Protein AF-A0AA38HG82-F1 (afdb_monomer)

Nearest PDB structures (foldseek):
  7et1-assembly1_A  TM=9.821E-01  e=5.065E-09  Sus scrofa
  7efl-assembly1_A  TM=9.811E-01  e=3.783E-09  Sus scrofa
  7efn-assembly1_A  TM=9.870E-01  e=7.189E-09  Sus scrofa
  6jxh-assembly1_A  TM=9.899E-01  e=9.626E-09  Sus scrofa
  6jxj-assembly1_A  TM=9.880E-01  e=1.830E-08  Sus scrofa

Mean predicted aligned error: 6.57 Å

Secondary structure (DSSP, 8-state):
-HHHIIIIITHHHHHHHTTPPPSS-GGGSPPPPTTTS-SS-HHHHIIIIIIIHHHHHHHHHHHHHHHHHHTT--TTTSTTTHHHHH-TT---EE-TTS-EE-HHHHHHHHHHHHHHHHHHHHHHH-

pLDDT: mean 87.74, std 4.37, range [64.88, 94.25]

Organism: NCBI:txid2755281

Foldseek 3Di:
DVCCVVVPLPVVVVVVVVVDDDPDPPVPDDDDDPVPDDPDDPVNVCCVCPPLVVVLQVQLVVQLQVLCVVVQAHPVNPVPCVVVLPDQVQQQDAGNVGGGHGNVNSVVSVVVSVVSSSVSNSVSVD

Solvent-accessible surface area (backbone atoms only — not comparable to full-atom values): 7381 Å² total; per-residue (Å²): 111,72,64,53,42,66,70,50,67,51,43,58,60,56,57,54,61,72,71,60,76,79,93,59,74,64,88,79,51,80,83,81,48,81,88,78,61,50,93,80,41,73,70,54,52,47,46,49,56,63,50,53,43,45,52,38,50,51,50,16,53,50,43,29,46,48,52,35,37,79,71,32,41,38,76,79,65,55,66,81,37,60,71,66,66,70,34,75,88,45,53,66,48,67,44,77,80,68,50,67,37,36,46,66,62,49,51,51,50,51,52,49,28,54,50,44,24,50,52,37,41,56,63,66,73,108

InterPro domains:
  IPR006068 Cation-transporting P-type ATPase, C-terminal [PF00689] (2-122)
  IPR023298 P-type ATPase, transmembrane domain superfamily [SSF81665] (1-122)
  IPR050510 Cation transport ATPase (P-type) [PTHR43294] (1-123)

Structure (mmCIF, N/CA/C/O backbone):
data_AF-A0AA38HG82-F1
#
_entry.id   AF-A0AA38HG82-F1
#
loop_
_atom_site.group_PDB
_atom_site.id
_atom_site.type_symbol
_atom_site.label_atom_id
_atom_site.label_alt_id
_atom_site.label_comp_id
_atom_site.label_asym_id
_atom_site.label_entity_id
_atom_site.label_seq_id
_atom_site.pdbx_PDB_ins_code
_atom_site.Cartn_x
_atom_site.Cartn_y
_atom_site.Cartn_z
_atom_site.occupancy
_atom_site.B_iso_or_equiv
_atom_site.auth_seq_id
_atom_site.auth_comp_id
_atom_site.auth_asym_id
_atom_site.auth_atom_id
_atom_site.pdbx_PDB_model_num
ATOM 1 N N . MET A 1 1 ? 8.256 4.782 2.614 1.00 64.88 1 MET A N 1
ATOM 2 C CA . MET A 1 1 ? 6.889 5.202 2.242 1.00 64.88 1 MET A CA 1
ATOM 3 C C . MET A 1 1 ? 5.820 4.731 3.213 1.00 64.88 1 MET A C 1
ATOM 5 O O . MET A 1 1 ? 5.005 5.564 3.563 1.00 64.88 1 MET A O 1
ATOM 9 N N . ILE A 1 2 ? 5.843 3.485 3.707 1.00 79.94 2 ILE A N 1
ATOM 10 C CA . ILE A 1 2 ? 4.874 3.027 4.729 1.00 79.94 2 ILE A CA 1
ATOM 11 C C . ILE A 1 2 ? 4.813 3.950 5.958 1.00 79.94 2 ILE A C 1
ATOM 13 O O . ILE A 1 2 ? 3.743 4.340 6.394 1.00 79.94 2 ILE A O 1
ATOM 17 N N . LEU A 1 3 ? 5.971 4.446 6.398 1.00 83.06 3 LEU A N 1
ATOM 18 C CA . LEU A 1 3 ? 6.076 5.392 7.505 1.00 83.06 3 LEU A CA 1
ATOM 19 C C . LEU A 1 3 ? 5.285 6.699 7.286 1.00 83.06 3 LEU A C 1
ATOM 21 O O . LEU A 1 3 ? 4.761 7.261 8.237 1.00 83.06 3 LEU A O 1
ATOM 25 N N . CYS A 1 4 ? 5.181 7.190 6.046 1.00 82.12 4 CYS A N 1
ATOM 26 C CA . CYS A 1 4 ? 4.418 8.405 5.738 1.00 82.12 4 CYS A CA 1
ATOM 27 C C . CYS A 1 4 ? 2.906 8.189 5.874 1.00 82.12 4 CYS A C 1
ATOM 29 O O . CYS A 1 4 ? 2.180 9.151 6.108 1.00 82.12 4 CYS A O 1
ATOM 31 N N . ILE A 1 5 ? 2.454 6.942 5.723 1.00 84.12 5 ILE A N 1
ATOM 32 C CA . ILE A 1 5 ? 1.051 6.561 5.871 1.00 84.12 5 ILE A CA 1
ATOM 33 C C . ILE A 1 5 ? 0.713 6.546 7.364 1.00 84.12 5 ILE A C 1
ATOM 35 O O . ILE A 1 5 ? -0.104 7.344 7.818 1.00 84.12 5 ILE A O 1
ATOM 39 N N . ASP A 1 6 ? 1.458 5.750 8.136 1.00 83.69 6 ASP A N 1
ATOM 40 C CA . ASP A 1 6 ? 1.192 5.538 9.564 1.00 83.69 6 ASP A CA 1
ATOM 41 C C . ASP A 1 6 ? 1.343 6.822 10.401 1.00 83.69 6 ASP A C 1
ATOM 43 O O . ASP A 1 6 ? 0.531 7.102 11.280 1.00 83.69 6 ASP A O 1
ATOM 47 N N . LEU A 1 7 ? 2.396 7.612 10.151 1.00 80.38 7 LEU A N 1
ATOM 48 C CA . LEU A 1 7 ? 2.698 8.819 10.937 1.00 80.38 7 LEU A CA 1
ATOM 49 C C . LEU A 1 7 ? 2.096 10.096 10.347 1.00 80.38 7 LEU A C 1
ATOM 51 O O . LEU A 1 7 ? 1.960 11.090 11.058 1.00 80.38 7 LEU A O 1
ATOM 55 N N . GLY A 1 8 ? 1.796 10.101 9.050 1.00 82.06 8 GLY A N 1
ATOM 56 C CA . GLY A 1 8 ? 1.356 11.296 8.341 1.00 82.06 8 GLY A CA 1
ATOM 57 C C . GLY A 1 8 ? -0.142 11.290 8.098 1.00 82.06 8 GLY A C 1
ATOM 58 O O . GLY A 1 8 ? -0.889 12.019 8.750 1.00 82.06 8 GLY A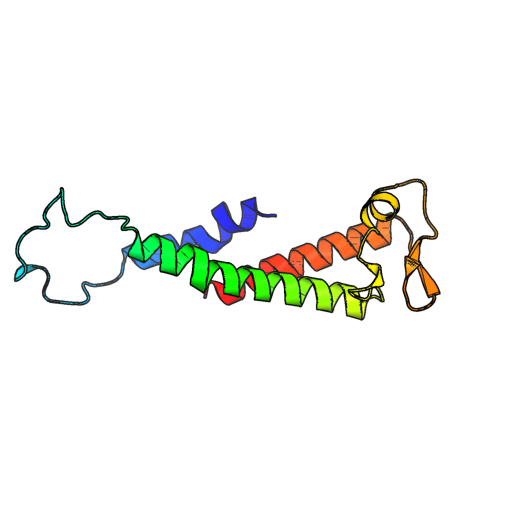 O 1
ATOM 59 N N . THR A 1 9 ? -0.569 10.497 7.119 1.00 84.50 9 THR A N 1
ATOM 60 C CA . THR A 1 9 ? -1.921 10.598 6.555 1.00 84.50 9 THR A CA 1
ATOM 61 C C . THR A 1 9 ? -2.993 10.032 7.470 1.00 84.50 9 THR A C 1
ATOM 63 O O . THR A 1 9 ? -4.075 10.608 7.528 1.00 84.50 9 THR A O 1
ATOM 66 N N . ASP A 1 10 ? -2.689 8.981 8.233 1.00 88.19 10 ASP A N 1
ATOM 67 C CA . ASP A 1 10 ? -3.693 8.297 9.058 1.00 88.19 10 ASP A CA 1
ATOM 68 C C . ASP A 1 10 ? -3.832 8.919 10.458 1.00 88.19 10 ASP A C 1
ATOM 70 O O . ASP A 1 10 ? -4.863 8.768 11.116 1.00 88.19 10 ASP A O 1
ATOM 74 N N . MET A 1 11 ? -2.835 9.689 10.911 1.00 88.50 11 MET A N 1
ATOM 75 C CA . MET A 1 11 ? -2.844 10.301 12.243 1.00 88.50 11 MET A CA 1
ATOM 76 C C . MET A 1 11 ? -3.922 11.387 12.379 1.00 88.50 11 MET A C 1
ATOM 78 O O . MET A 1 11 ? -4.619 11.448 13.392 1.00 88.50 11 MET A O 1
ATOM 82 N N . TYR A 1 12 ? -4.073 12.252 11.373 1.00 86.31 12 TYR A N 1
ATOM 83 C CA . TYR A 1 12 ? -5.004 13.382 11.448 1.00 86.31 12 TYR A CA 1
ATOM 84 C C . TYR A 1 12 ? -6.484 12.942 11.452 1.00 86.31 12 TYR A C 1
ATOM 86 O O . TYR A 1 12 ? -7.209 13.350 12.366 1.00 86.31 12 TYR A O 1
ATOM 94 N N . PRO A 1 13 ? -6.946 12.062 10.538 1.00 86.69 13 PRO A N 1
ATOM 95 C CA . PRO A 1 13 ? -8.307 11.526 10.584 1.00 86.69 13 PRO A CA 1
ATOM 96 C C . PRO A 1 13 ? -8.585 10.728 11.864 1.00 86.69 13 PRO A C 1
ATOM 98 O O . PRO A 1 13 ? -9.657 10.870 12.451 1.00 86.69 13 PRO A O 1
ATOM 101 N N . ALA A 1 14 ? -7.610 9.952 12.355 1.00 87.50 14 ALA A N 1
ATOM 102 C CA . ALA A 1 14 ? -7.768 9.192 13.595 1.00 87.50 14 ALA A CA 1
ATOM 103 C C . ALA A 1 14 ? -7.996 10.097 14.817 1.00 87.50 14 ALA A C 1
ATOM 105 O O . ALA A 1 14 ? -8.833 9.790 15.666 1.00 87.50 14 ALA A O 1
ATOM 106 N N . ILE A 1 15 ? -7.295 11.234 14.900 1.00 89.12 15 ILE A N 1
ATOM 107 C CA . ILE A 1 15 ? -7.528 12.232 15.954 1.00 89.12 15 ILE A CA 1
ATOM 108 C C . ILE A 1 15 ? -8.909 12.877 15.786 1.00 89.12 15 ILE A C 1
ATOM 110 O O . ILE A 1 15 ? -9.607 13.064 16.780 1.00 89.12 15 ILE A O 1
ATOM 114 N N . SER A 1 16 ? -9.328 13.182 14.553 1.00 90.81 16 SER A N 1
ATOM 115 C CA . SER A 1 16 ? -10.651 13.761 14.279 1.00 90.81 16 SER A CA 1
ATOM 116 C C . SER A 1 16 ? -11.794 12.856 14.746 1.00 90.81 16 SER A C 1
ATOM 118 O O . SER A 1 16 ? -12.783 13.360 15.273 1.00 90.81 16 SER A O 1
ATOM 120 N N . LEU A 1 17 ? -11.649 11.533 14.618 1.00 88.50 17 LEU A N 1
ATOM 121 C CA . LEU A 1 17 ? -12.650 10.563 15.074 1.00 88.50 17 LEU A CA 1
ATOM 122 C C . LEU A 1 17 ? -12.884 10.630 16.595 1.00 88.50 17 LEU A C 1
ATOM 124 O O . LEU A 1 17 ? -13.985 10.377 17.072 1.00 88.50 17 LEU A O 1
ATOM 128 N N . ALA A 1 18 ? -11.876 11.034 17.375 1.00 88.12 18 ALA A N 1
ATOM 129 C CA . ALA A 1 18 ? -12.027 11.204 18.820 1.00 88.12 18 ALA A CA 1
ATOM 130 C C . ALA A 1 18 ? -12.922 12.399 19.210 1.00 88.12 18 ALA A C 1
ATOM 132 O O . ALA A 1 18 ? -13.380 12.460 20.351 1.00 88.12 18 ALA A O 1
ATOM 133 N N . TYR A 1 19 ? -13.168 13.337 18.287 1.00 90.44 19 TYR A N 1
ATOM 134 C CA . TYR A 1 19 ? -14.038 14.501 18.497 1.00 90.44 19 TYR A CA 1
ATOM 135 C C . TYR A 1 19 ? -15.492 14.263 18.061 1.00 90.44 19 TYR A C 1
ATOM 137 O O . TYR A 1 19 ? -16.309 15.183 18.138 1.00 90.44 19 TYR A O 1
ATOM 145 N N . GLU A 1 20 ? -15.838 13.056 17.611 1.00 90.38 20 GLU A N 1
ATOM 146 C CA . GLU A 1 20 ? -17.201 12.724 17.204 1.00 90.38 20 GLU A CA 1
ATOM 147 C C . GLU A 1 20 ? -18.174 12.734 18.399 1.00 90.38 20 GLU A C 1
ATOM 149 O O . GLU A 1 20 ? -17.865 12.283 19.506 1.00 90.38 20 GLU A O 1
ATOM 154 N N . SER A 1 21 ? -19.374 13.285 18.190 1.00 87.88 21 SER A N 1
ATOM 155 C CA . SER A 1 21 ? -20.426 13.316 19.208 1.00 87.88 21 SER A CA 1
ATOM 156 C C . SER A 1 21 ? -21.037 11.931 19.429 1.00 87.88 21 SER A C 1
ATOM 158 O O . SER A 1 21 ? -21.079 11.111 18.521 1.00 87.88 21 SER A O 1
ATOM 160 N N . ALA A 1 22 ? -21.592 11.683 20.616 1.00 85.44 22 ALA A N 1
ATOM 161 C CA . ALA A 1 22 ? -22.227 10.404 20.924 1.00 85.44 22 ALA A CA 1
ATOM 162 C C . ALA A 1 22 ? -23.377 10.065 19.946 1.00 85.44 22 ALA A C 1
ATOM 164 O O . ALA A 1 22 ? -24.349 10.810 19.851 1.00 85.44 22 ALA A O 1
ATOM 165 N N . GLU A 1 23 ? -23.297 8.908 19.278 1.00 84.06 23 GLU A N 1
ATOM 166 C CA . GLU A 1 23 ? -24.297 8.449 18.293 1.00 84.06 23 GLU A CA 1
ATOM 167 C C . GLU A 1 23 ? -25.681 8.141 18.899 1.00 84.06 23 GLU A C 1
ATOM 169 O O . GLU A 1 23 ? -26.697 8.123 18.208 1.00 84.06 23 GLU A O 1
ATOM 174 N N . SER A 1 24 ? -25.740 7.846 20.199 1.00 78.69 24 SER A N 1
ATOM 175 C CA . SER A 1 24 ? -26.972 7.493 20.913 1.00 78.69 24 SER A CA 1
ATOM 176 C C . SER A 1 24 ? -26.936 8.013 22.348 1.00 78.69 24 SER A C 1
ATOM 178 O O . SER A 1 24 ? -25.899 8.478 22.819 1.00 78.69 24 SER A O 1
ATOM 180 N N . ASP A 1 25 ? -28.064 7.943 23.062 1.00 82.12 25 ASP A N 1
ATOM 181 C CA . ASP A 1 25 ? -28.146 8.336 24.473 1.00 82.12 25 ASP A CA 1
ATOM 182 C C . ASP A 1 25 ? -27.341 7.370 25.363 1.00 82.12 25 ASP A C 1
ATOM 184 O O . ASP A 1 25 ? -27.866 6.437 25.982 1.00 82.12 25 ASP A O 1
ATOM 188 N N . ILE A 1 26 ? -26.025 7.586 25.394 1.00 82.38 26 ILE A N 1
ATOM 189 C CA . ILE A 1 26 ? -25.058 6.783 26.142 1.00 82.38 26 ILE A CA 1
ATOM 190 C C . ILE A 1 26 ? -25.291 6.868 27.653 1.00 82.38 26 ILE A C 1
ATOM 192 O O . ILE A 1 26 ? -24.956 5.926 28.368 1.00 82.38 26 ILE A O 1
ATOM 196 N N . MET A 1 27 ? -25.918 7.950 28.132 1.00 84.81 27 MET A N 1
ATOM 197 C CA . MET A 1 27 ? -26.194 8.185 29.552 1.00 84.81 27 MET A CA 1
ATOM 198 C C . MET A 1 27 ? -27.375 7.351 30.066 1.00 84.81 27 MET A C 1
ATOM 200 O O . MET A 1 27 ? -27.490 7.131 31.271 1.00 84.81 27 MET A O 1
ATOM 204 N N . LYS A 1 28 ? -28.227 6.830 29.172 1.00 84.75 28 LYS A N 1
ATOM 205 C CA . LYS A 1 28 ? -29.298 5.874 29.515 1.00 84.75 28 LYS A CA 1
ATOM 206 C C . LYS A 1 28 ? -28.854 4.409 29.479 1.00 84.75 28 LYS A C 1
ATOM 208 O O . LYS A 1 28 ? -29.608 3.531 29.907 1.00 84.75 28 LYS A O 1
ATOM 213 N N . ARG A 1 29 ? -27.657 4.105 28.964 1.00 83.31 29 ARG A N 1
ATOM 214 C CA . ARG A 1 29 ? -27.156 2.730 28.832 1.00 83.31 29 ARG A CA 1
ATOM 215 C C . ARG A 1 29 ? -26.456 2.275 30.117 1.00 83.31 29 ARG A C 1
ATOM 217 O O . ARG A 1 29 ? -25.810 3.052 30.810 1.00 83.31 29 ARG A O 1
ATOM 224 N N . ARG A 1 30 ? -26.565 0.982 30.440 1.00 84.94 30 ARG A N 1
ATOM 225 C CA . ARG A 1 30 ? -25.829 0.381 31.567 1.00 84.94 30 ARG A CA 1
ATOM 226 C C . ARG A 1 30 ? -24.310 0.409 31.295 1.00 84.94 30 ARG A C 1
ATOM 228 O O . ARG A 1 30 ? -23.927 0.267 30.131 1.00 84.94 30 ARG A O 1
ATOM 235 N N . PRO A 1 31 ? -23.456 0.536 32.331 1.00 85.88 31 PRO A N 1
ATOM 236 C CA . PRO A 1 31 ? -22.000 0.489 32.176 1.00 85.88 31 PRO A CA 1
ATOM 237 C C . PRO A 1 31 ? -21.526 -0.787 31.463 1.00 85.88 31 PRO A C 1
ATOM 239 O O . PRO A 1 31 ? -22.108 -1.854 31.659 1.00 85.88 31 PRO A O 1
ATOM 242 N N . ARG A 1 32 ? -20.469 -0.678 30.643 1.00 88.94 32 ARG A N 1
ATOM 243 C CA . ARG A 1 32 ? -19.914 -1.810 29.874 1.00 88.94 32 ARG A CA 1
ATOM 244 C C . ARG A 1 32 ? -19.428 -2.946 30.779 1.00 88.94 32 ARG A C 1
ATOM 246 O O . ARG A 1 32 ? -18.865 -2.689 31.844 1.00 88.94 32 ARG A O 1
ATOM 253 N N . ASP A 1 33 ? -19.537 -4.186 30.308 1.00 88.94 33 ASP A N 1
ATOM 254 C CA . ASP A 1 33 ? -18.916 -5.341 30.965 1.00 88.94 33 ASP A CA 1
ATOM 255 C C . ASP A 1 33 ? -17.483 -5.536 30.444 1.00 88.94 33 ASP A C 1
ATOM 257 O O . ASP A 1 33 ? -17.272 -5.806 29.264 1.00 88.94 33 ASP A O 1
ATOM 261 N N . SER A 1 34 ? -16.476 -5.438 31.317 1.00 82.12 34 SER A N 1
ATOM 262 C CA . SER A 1 34 ? -15.063 -5.542 30.925 1.00 82.12 34 SER A CA 1
ATOM 263 C C . SER A 1 34 ? -14.653 -6.920 30.395 1.00 82.12 34 SER A C 1
ATOM 265 O O . SER A 1 34 ? -13.654 -7.021 29.678 1.00 82.12 34 SER A O 1
ATOM 267 N N . LYS A 1 35 ? -15.397 -7.985 30.723 1.00 84.81 35 LYS A N 1
ATOM 268 C CA . LYS A 1 35 ? -15.084 -9.354 30.279 1.00 84.81 35 LYS A CA 1
ATOM 269 C C . LYS A 1 35 ? -15.706 -9.676 28.923 1.00 84.81 35 LYS A C 1
ATOM 271 O O . LYS A 1 35 ? -15.111 -10.426 28.146 1.00 84.81 35 LYS A O 1
ATOM 276 N N . LYS A 1 36 ? -16.886 -9.115 28.646 1.00 83.50 36 LYS A N 1
ATOM 277 C CA . LYS A 1 36 ? -17.680 -9.398 27.442 1.00 83.50 36 LYS A CA 1
ATOM 278 C C . LYS A 1 36 ? -17.529 -8.324 26.360 1.00 83.50 36 LYS A C 1
ATOM 280 O O . LYS A 1 36 ? -17.363 -8.669 25.191 1.00 83.50 36 LYS A O 1
ATOM 285 N N . ASP A 1 37 ? -17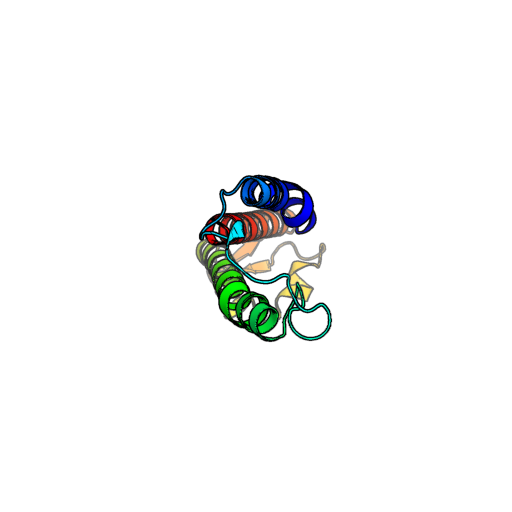.509 -7.051 26.746 1.00 85.75 37 ASP A N 1
ATOM 286 C CA . ASP A 1 37 ? -17.490 -5.898 25.842 1.00 85.75 37 ASP A CA 1
ATOM 287 C C . ASP A 1 37 ? -16.069 -5.325 25.722 1.00 85.75 37 ASP A C 1
ATOM 289 O O . ASP A 1 37 ? -15.717 -4.270 26.264 1.00 85.75 37 ASP A O 1
ATOM 293 N N . LYS A 1 38 ? -15.217 -6.070 25.008 1.00 88.38 38 LYS A N 1
ATOM 294 C CA . LYS A 1 38 ? -13.841 -5.658 24.697 1.00 88.38 38 LYS A CA 1
ATOM 295 C C . LYS A 1 38 ? -13.830 -4.526 23.668 1.00 88.38 38 LYS A C 1
ATOM 297 O O . LYS A 1 38 ? -14.627 -4.532 22.736 1.00 88.38 38 LYS A O 1
ATOM 302 N N . LEU A 1 39 ? -12.868 -3.609 23.808 1.00 86.25 39 LEU A N 1
ATOM 303 C CA . LEU A 1 39 ? -12.654 -2.504 22.861 1.00 86.25 39 LEU A CA 1
ATOM 304 C C . LEU A 1 39 ? -12.322 -3.023 21.453 1.00 86.25 39 LEU A C 1
ATOM 306 O O . LEU A 1 39 ? -12.853 -2.535 20.466 1.00 86.25 39 LEU A O 1
ATOM 310 N N . VAL A 1 40 ? -11.487 -4.062 21.382 1.00 88.62 40 VAL A N 1
ATOM 311 C CA . VAL A 1 40 ? -11.188 -4.787 20.146 1.00 88.62 40 VAL A CA 1
ATOM 312 C C . VAL A 1 40 ? -11.827 -6.164 20.243 1.00 88.62 40 VAL A C 1
ATOM 314 O O . VAL A 1 40 ? -11.460 -6.981 21.090 1.00 88.62 40 VAL A O 1
ATOM 317 N N . ASN A 1 41 ? -12.817 -6.404 19.388 1.00 91.12 41 ASN A N 1
ATOM 318 C CA . ASN A 1 41 ? -13.513 -7.681 19.288 1.00 91.12 41 ASN A CA 1
ATOM 319 C C . ASN A 1 41 ? -13.090 -8.414 18.006 1.00 91.12 41 ASN A C 1
ATOM 321 O O . ASN A 1 41 ? -12.697 -7.787 17.024 1.00 91.12 41 ASN A O 1
ATOM 325 N N . ASN A 1 42 ? -13.246 -9.735 17.967 1.00 89.88 42 ASN A N 1
ATOM 326 C CA . ASN A 1 42 ? -12.933 -10.537 16.782 1.00 89.88 42 ASN A CA 1
ATOM 327 C C . ASN A 1 42 ? -13.754 -10.100 15.561 1.00 89.88 42 ASN A C 1
ATOM 329 O O . ASN A 1 42 ? -13.249 -10.127 14.446 1.00 89.88 42 ASN A O 1
ATOM 333 N N . LYS A 1 43 ? -14.995 -9.639 15.775 1.00 90.50 43 LYS A N 1
ATOM 334 C CA . LYS A 1 43 ? -15.829 -9.061 14.709 1.00 90.50 43 LYS A CA 1
ATOM 335 C C . LYS A 1 43 ? -15.206 -7.798 14.106 1.00 90.50 43 LYS A C 1
ATOM 337 O O . LYS A 1 43 ? -15.225 -7.646 12.893 1.00 90.50 43 LYS A O 1
ATOM 342 N N . LEU A 1 44 ? -14.632 -6.928 14.946 1.00 91.56 44 LEU A N 1
ATOM 343 C CA . LEU A 1 44 ? -13.942 -5.723 14.484 1.00 91.56 44 LEU A CA 1
ATOM 344 C C . LEU A 1 44 ? -12.723 -6.109 13.645 1.00 91.56 44 LEU A C 1
ATOM 346 O O . LEU A 1 44 ? -12.600 -5.642 12.523 1.00 91.56 44 LEU A O 1
ATOM 350 N N . LEU A 1 45 ? -11.892 -7.029 14.151 1.00 92.12 45 LEU A N 1
ATOM 351 C CA . LEU A 1 45 ? -10.712 -7.519 13.431 1.00 92.12 45 LEU A CA 1
ATOM 352 C C . LEU A 1 45 ? -11.066 -8.126 12.068 1.00 92.12 45 LEU A C 1
ATOM 354 O O . LEU A 1 45 ? -10.359 -7.899 11.093 1.00 92.12 45 LEU A O 1
ATOM 358 N N . GLN A 1 46 ? -12.157 -8.888 11.985 1.00 93.44 46 GLN A N 1
ATOM 359 C CA . GLN A 1 46 ? -12.602 -9.481 10.724 1.00 93.44 46 GLN A CA 1
ATOM 360 C C . GLN A 1 46 ? -12.999 -8.415 9.699 1.00 93.44 46 GLN A C 1
ATOM 362 O O . GLN A 1 46 ? -12.597 -8.509 8.544 1.00 93.44 46 GLN A O 1
ATOM 367 N N . ILE A 1 47 ? -13.754 -7.396 10.108 1.00 93.94 47 ILE A N 1
ATOM 368 C CA . ILE A 1 47 ? -14.188 -6.331 9.196 1.00 93.94 47 ILE A CA 1
ATOM 369 C C . ILE A 1 47 ? -12.988 -5.487 8.750 1.00 93.94 47 ILE A C 1
ATOM 371 O O . ILE A 1 47 ? -12.796 -5.277 7.552 1.00 93.94 47 ILE A O 1
ATOM 375 N N . THR A 1 48 ? -12.144 -5.048 9.685 1.00 91.75 48 THR A N 1
ATOM 376 C CA . THR A 1 48 ? -11.033 -4.144 9.364 1.00 91.75 48 THR A CA 1
ATOM 377 C C . THR A 1 48 ? -9.947 -4.829 8.541 1.00 91.75 48 THR A C 1
ATOM 379 O O . THR A 1 48 ? -9.576 -4.316 7.489 1.00 91.75 48 THR A O 1
ATOM 382 N N . TYR A 1 49 ? -9.465 -6.005 8.954 1.00 91.06 49 TYR A N 1
ATOM 383 C CA . TYR A 1 49 ? -8.357 -6.668 8.259 1.00 91.06 49 TYR A CA 1
ATOM 384 C C . TYR A 1 49 ? -8.789 -7.410 6.994 1.00 91.06 49 TYR A C 1
ATOM 386 O O . TYR A 1 49 ? -8.068 -7.366 5.999 1.00 91.06 49 TYR A O 1
ATOM 394 N N . LEU A 1 50 ? -9.927 -8.114 7.013 1.00 91.25 50 LEU A N 1
ATOM 395 C CA . LEU A 1 50 ? -10.291 -9.002 5.900 1.00 91.25 50 LEU A CA 1
ATOM 396 C C . LEU A 1 50 ? -11.172 -8.336 4.850 1.00 91.25 50 LEU A C 1
ATOM 398 O O . LEU A 1 50 ? -11.094 -8.722 3.690 1.00 91.25 50 LEU A O 1
ATOM 402 N N . GLN A 1 51 ? -12.025 -7.383 5.227 1.00 91.12 51 GLN A N 1
ATOM 403 C CA . GLN A 1 51 ? -12.908 -6.728 4.260 1.00 91.12 51 GLN A CA 1
ATOM 404 C C . GLN A 1 51 ? -12.287 -5.423 3.773 1.00 91.12 51 GLN A C 1
ATOM 406 O O . GLN A 1 51 ? -11.935 -5.311 2.599 1.00 91.12 51 GLN A O 1
ATOM 411 N N . ILE A 1 52 ? -12.102 -4.464 4.681 1.00 91.62 52 ILE A N 1
ATOM 412 C CA . ILE A 1 52 ? -11.629 -3.119 4.328 1.00 91.62 52 ILE A CA 1
ATOM 413 C C . ILE A 1 52 ? -10.164 -3.173 3.877 1.00 91.62 52 ILE A C 1
ATOM 415 O O . ILE A 1 52 ? -9.840 -2.713 2.783 1.00 91.62 52 ILE A O 1
ATOM 419 N N . GLY A 1 53 ? -9.295 -3.823 4.657 1.00 91.19 53 GLY A N 1
ATOM 420 C CA . GLY A 1 53 ? -7.867 -3.925 4.345 1.00 91.19 53 GLY A CA 1
ATOM 421 C C . GLY A 1 53 ? -7.571 -4.651 3.029 1.00 91.19 53 GLY A C 1
ATOM 422 O O . GLY A 1 53 ? -6.703 -4.223 2.269 1.00 91.19 53 GLY A O 1
ATOM 423 N N . VAL A 1 54 ? -8.315 -5.715 2.706 1.00 94.25 54 VAL A N 1
ATOM 424 C CA . VAL A 1 54 ? -8.150 -6.427 1.426 1.00 94.25 54 VAL A CA 1
ATOM 425 C C . VAL A 1 54 ? -8.584 -5.551 0.256 1.00 94.25 54 VAL A C 1
ATOM 427 O O . VAL A 1 54 ? -7.870 -5.484 -0.743 1.00 94.25 54 VAL A O 1
ATOM 430 N N . LEU A 1 55 ? -9.710 -4.842 0.378 1.00 92.38 55 LEU A N 1
ATOM 431 C CA . LEU A 1 55 ? -10.187 -3.941 -0.671 1.00 92.38 55 LEU A CA 1
ATOM 432 C C . LEU A 1 55 ? -9.184 -2.808 -0.925 1.00 92.38 55 LEU A C 1
ATOM 434 O O . LEU A 1 55 ? -8.834 -2.542 -2.077 1.00 92.38 55 LEU A O 1
ATOM 438 N N . GLN A 1 56 ? -8.656 -2.206 0.142 1.00 91.62 56 GLN A N 1
ATOM 439 C CA . GLN A 1 56 ? -7.630 -1.168 0.062 1.00 91.62 56 GLN A CA 1
ATOM 440 C C . GLN A 1 56 ? -6.335 -1.683 -0.584 1.00 91.62 56 GLN A C 1
ATOM 442 O O . GLN A 1 56 ? -5.787 -1.036 -1.479 1.00 91.62 56 GLN A O 1
ATOM 447 N N . ALA A 1 57 ? -5.875 -2.879 -0.202 1.00 91.31 57 ALA A N 1
ATOM 448 C CA . ALA A 1 57 ? -4.709 -3.506 -0.820 1.00 91.31 57 ALA A CA 1
ATOM 449 C C . ALA A 1 57 ? -4.936 -3.768 -2.317 1.00 91.31 57 ALA A C 1
ATOM 451 O O . ALA A 1 57 ? -4.062 -3.469 -3.132 1.00 91.31 57 ALA A O 1
ATOM 452 N N . CYS A 1 58 ? -6.113 -4.272 -2.702 1.00 93.38 58 CYS A N 1
ATOM 453 C CA . CYS A 1 58 ? -6.473 -4.482 -4.103 1.00 93.38 58 CYS A CA 1
ATOM 454 C C . CYS A 1 58 ? -6.460 -3.174 -4.907 1.00 93.38 58 CYS A C 1
ATOM 456 O O . CYS A 1 58 ? -5.898 -3.155 -6.002 1.00 93.38 58 CYS A O 1
ATOM 458 N N . ALA A 1 59 ? -7.012 -2.083 -4.368 1.00 92.38 59 ALA A N 1
ATOM 459 C CA . ALA A 1 59 ? -6.995 -0.770 -5.017 1.00 92.38 59 ALA A CA 1
ATOM 460 C C . ALA A 1 59 ? -5.563 -0.228 -5.197 1.00 92.38 59 ALA A C 1
ATOM 462 O O . ALA A 1 59 ? -5.211 0.261 -6.274 1.00 92.38 59 ALA A O 1
ATOM 463 N N . GLY A 1 60 ? -4.711 -0.381 -4.178 1.00 92.75 60 GLY A N 1
ATOM 464 C CA . GLY A 1 60 ? -3.295 -0.020 -4.255 1.00 92.75 60 GLY A CA 1
ATOM 465 C C . GLY A 1 60 ? -2.544 -0.821 -5.321 1.00 92.75 60 GLY A C 1
ATOM 466 O O . GLY A 1 60 ? -1.894 -0.241 -6.195 1.00 92.75 60 GLY A O 1
ATOM 467 N N . PHE A 1 61 ? -2.665 -2.153 -5.299 1.00 91.50 61 PHE A N 1
ATOM 468 C CA . PHE A 1 61 ? -2.026 -3.018 -6.296 1.00 91.50 61 PHE A CA 1
ATOM 469 C C . PHE A 1 61 ? -2.529 -2.739 -7.713 1.00 91.50 61 PHE A C 1
ATOM 471 O O . PHE A 1 61 ? -1.739 -2.770 -8.653 1.00 91.50 61 PHE A O 1
ATOM 478 N N . PHE A 1 62 ? -3.813 -2.430 -7.880 1.00 92.38 62 PHE A N 1
ATOM 479 C CA . PHE A 1 62 ? -4.374 -2.083 -9.179 1.00 92.38 62 PHE A CA 1
ATOM 480 C C . PHE A 1 62 ? -3.742 -0.810 -9.757 1.00 92.38 62 PHE A C 1
ATOM 482 O O . PHE A 1 62 ? -3.266 -0.834 -10.891 1.00 92.38 62 PHE A O 1
ATOM 489 N N . ASN A 1 63 ? -3.633 0.260 -8.961 1.00 93.81 63 ASN A N 1
ATOM 490 C CA . ASN A 1 63 ? -2.955 1.490 -9.384 1.00 93.81 63 ASN A 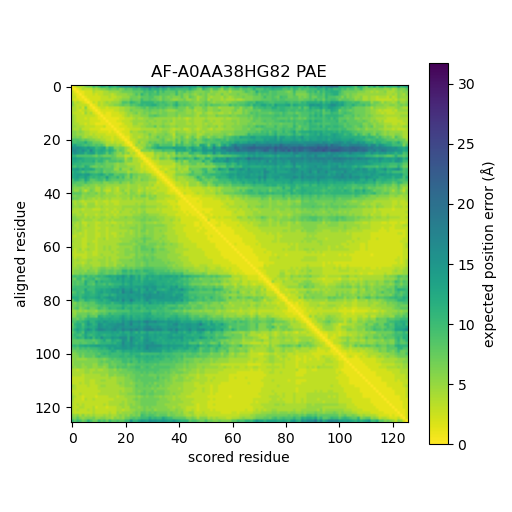CA 1
ATOM 491 C C . ASN A 1 63 ? -1.473 1.262 -9.707 1.00 93.81 63 ASN A C 1
ATOM 493 O O . ASN A 1 63 ? -0.976 1.772 -10.709 1.00 93.81 63 ASN A O 1
ATOM 497 N N . TYR A 1 64 ? -0.776 0.447 -8.912 1.00 91.25 64 TYR A N 1
ATOM 498 C CA . TYR A 1 64 ? 0.609 0.071 -9.201 1.00 91.25 64 TYR A CA 1
ATOM 499 C C . TYR A 1 64 ? 0.746 -0.616 -10.571 1.00 91.25 64 TYR A C 1
ATOM 501 O O . TYR A 1 64 ? 1.641 -0.281 -11.348 1.00 91.25 64 TYR A O 1
ATOM 509 N N . LEU A 1 65 ? -0.152 -1.557 -10.888 1.00 91.38 65 LEU A N 1
ATOM 510 C CA . LEU A 1 65 ? -0.139 -2.266 -12.170 1.00 91.38 65 LEU A CA 1
ATOM 511 C C . LEU A 1 65 ? -0.510 -1.362 -13.350 1.00 91.38 65 LEU A C 1
ATOM 513 O O . LEU A 1 65 ? 0.049 -1.555 -14.427 1.00 91.38 65 LEU A O 1
ATOM 517 N N . ILE A 1 66 ? -1.408 -0.389 -13.163 1.00 92.56 66 ILE A N 1
ATOM 518 C CA . ILE A 1 66 ? -1.746 0.596 -14.202 1.00 92.56 66 ILE A CA 1
ATOM 519 C C . ILE A 1 66 ? -0.532 1.460 -14.527 1.00 92.56 66 ILE A C 1
ATOM 521 O O . ILE A 1 66 ? -0.131 1.512 -15.684 1.00 92.56 66 ILE A O 1
ATOM 525 N N . VAL A 1 67 ? 0.104 2.061 -13.515 1.00 93.44 67 VAL A N 1
ATOM 526 C CA . VAL A 1 67 ? 1.285 2.913 -13.730 1.00 93.44 67 VAL A CA 1
ATOM 527 C C . VAL A 1 67 ? 2.401 2.128 -14.418 1.00 93.44 67 VAL A C 1
ATOM 529 O O . VAL A 1 67 ? 2.998 2.604 -15.378 1.00 93.44 67 VAL A O 1
ATOM 532 N N . MET A 1 68 ? 2.656 0.891 -13.989 1.00 90.38 68 MET A N 1
ATOM 533 C CA . MET A 1 68 ? 3.644 0.044 -14.660 1.00 90.38 68 MET A CA 1
ATOM 534 C C . MET A 1 68 ? 3.237 -0.319 -16.098 1.00 90.38 68 MET A C 1
ATOM 536 O O . MET A 1 68 ? 4.087 -0.320 -16.989 1.00 90.38 68 MET A O 1
ATOM 540 N N . GLY A 1 69 ? 1.952 -0.588 -16.341 1.00 89.81 69 GLY A N 1
ATOM 541 C CA . GLY A 1 69 ? 1.412 -0.905 -17.663 1.00 89.81 69 GLY A CA 1
ATOM 542 C C . GLY A 1 69 ? 1.505 0.257 -18.654 1.00 89.81 69 GLY A C 1
ATOM 543 O O . GLY A 1 69 ? 1.923 0.039 -19.794 1.00 89.81 69 GLY A O 1
ATOM 544 N N . ASP A 1 70 ? 1.198 1.477 -18.213 1.00 89.69 70 ASP A N 1
ATOM 545 C CA . ASP A 1 70 ? 1.298 2.702 -19.022 1.00 89.69 70 ASP A CA 1
ATOM 546 C C . ASP A 1 70 ? 2.743 2.980 -19.459 1.00 89.69 70 ASP A C 1
ATOM 548 O O . ASP A 1 70 ? 2.988 3.472 -20.560 1.00 89.69 70 ASP A O 1
ATOM 552 N N . HIS A 1 71 ? 3.715 2.583 -18.634 1.00 87.94 71 HIS A N 1
ATOM 553 C CA . HIS A 1 71 ? 5.144 2.675 -18.933 1.00 87.94 71 HIS A CA 1
ATOM 554 C C . HIS A 1 71 ? 5.732 1.412 -19.594 1.00 87.94 71 HIS A C 1
ATOM 556 O O . HIS A 1 71 ? 6.949 1.275 -19.683 1.00 87.94 71 HIS A O 1
ATOM 562 N N . GLY A 1 72 ? 4.897 0.486 -20.078 1.00 86.56 72 GLY A N 1
ATOM 563 C CA . GLY A 1 72 ? 5.333 -0.660 -20.891 1.00 86.56 72 GLY A CA 1
ATOM 564 C C . GLY A 1 72 ? 5.709 -1.932 -20.140 1.00 86.56 72 GLY A C 1
ATOM 565 O O . GLY A 1 72 ? 6.032 -2.952 -20.763 1.00 86.56 72 GLY A O 1
ATOM 566 N N . PHE A 1 73 ? 5.589 -1.933 -18.815 1.00 88.31 73 PHE A N 1
ATOM 567 C CA . PHE A 1 73 ? 5.743 -3.121 -17.983 1.00 88.31 73 PHE A CA 1
ATOM 568 C C . PHE A 1 73 ? 4.381 -3.769 -17.735 1.00 88.31 73 PHE A C 1
ATOM 570 O O . PHE A 1 73 ? 3.739 -3.559 -16.706 1.00 88.31 73 PHE A O 1
ATOM 577 N N . LEU A 1 74 ? 3.933 -4.601 -18.683 1.00 87.00 74 LEU A N 1
ATOM 578 C CA . LEU A 1 74 ? 2.685 -5.342 -18.506 1.00 87.00 74 LEU A CA 1
ATOM 579 C C . LEU A 1 74 ? 2.759 -6.282 -17.284 1.00 87.00 74 LEU A C 1
ATOM 581 O O . LEU A 1 74 ? 3.811 -6.880 -17.030 1.00 87.00 74 LEU A O 1
ATOM 585 N N . PRO A 1 75 ? 1.628 -6.541 -16.594 1.00 84.38 75 PRO A N 1
ATOM 586 C CA . PRO A 1 75 ? 1.564 -7.445 -15.437 1.00 84.38 75 PRO A CA 1
ATOM 587 C C . PRO A 1 75 ? 2.183 -8.830 -15.669 1.00 84.38 75 PRO A C 1
ATOM 589 O O . PRO A 1 75 ? 2.740 -9.434 -14.756 1.00 84.38 75 PRO A O 1
ATOM 592 N N . LYS A 1 76 ? 2.120 -9.337 -16.907 1.00 83.50 76 LYS A N 1
ATOM 593 C CA . LYS A 1 76 ? 2.713 -10.625 -17.295 1.00 83.50 76 LYS A CA 1
ATOM 594 C C . LYS A 1 76 ? 4.247 -10.592 -17.330 1.00 83.50 76 LYS A C 1
ATOM 596 O O . LYS A 1 76 ? 4.863 -11.589 -16.975 1.00 83.50 76 LYS A O 1
ATOM 601 N N . HIS A 1 77 ? 4.838 -9.465 -17.732 1.00 82.69 77 HIS A N 1
ATOM 602 C CA . HIS A 1 77 ? 6.292 -9.267 -17.844 1.00 82.69 77 HIS A CA 1
ATOM 603 C C . HIS A 1 77 ? 6.941 -8.908 -16.502 1.00 82.69 77 HIS A C 1
ATOM 605 O O . HIS A 1 77 ? 8.112 -9.186 -16.274 1.00 82.69 77 HIS A O 1
ATOM 611 N N . LEU A 1 78 ? 6.164 -8.343 -15.574 1.00 80.75 78 LEU A N 1
ATOM 612 C CA . LEU A 1 78 ? 6.605 -8.027 -14.210 1.00 80.75 78 LEU A CA 1
ATOM 613 C C . LEU A 1 78 ? 6.932 -9.274 -13.369 1.00 80.75 78 LEU A C 1
ATOM 615 O O . LEU A 1 78 ? 7.700 -9.199 -12.405 1.00 80.75 78 LEU A O 1
ATOM 619 N N . LYS A 1 79 ? 6.368 -10.439 -13.710 1.00 82.81 79 LYS A N 1
ATOM 620 C CA . LYS A 1 79 ? 6.566 -11.671 -12.941 1.00 82.81 79 LYS A CA 1
ATOM 621 C C . LYS A 1 79 ? 8.001 -12.187 -13.109 1.00 82.81 79 LYS A C 1
ATOM 623 O O . LYS A 1 79 ? 8.371 -12.662 -14.173 1.00 82.81 79 LYS A O 1
ATOM 628 N N . GLY A 1 80 ? 8.787 -12.142 -12.032 1.00 82.25 80 GLY A N 1
ATOM 629 C CA . GLY A 1 80 ? 10.177 -12.623 -12.018 1.00 82.25 80 GLY A CA 1
ATOM 630 C C . GLY A 1 80 ? 11.216 -11.588 -12.464 1.00 82.25 80 GLY A C 1
ATOM 631 O O . GLY A 1 80 ? 12.404 -11.892 -12.485 1.00 82.25 80 GLY A O 1
ATOM 632 N N . LEU A 1 81 ? 10.802 -10.350 -12.751 1.00 84.88 81 LEU A N 1
ATOM 633 C CA . LEU A 1 81 ? 11.699 -9.289 -13.220 1.00 84.88 81 LEU A CA 1
ATOM 634 C C . LEU A 1 81 ? 12.565 -8.682 -12.099 1.00 84.88 81 LEU A C 1
ATOM 636 O O . LEU A 1 81 ? 13.479 -7.913 -12.377 1.00 84.88 81 LEU A O 1
ATOM 640 N N . ARG A 1 82 ? 12.301 -9.023 -10.828 1.00 86.88 82 ARG A N 1
ATOM 641 C CA . ARG A 1 82 ? 12.909 -8.380 -9.650 1.00 86.88 82 ARG A CA 1
ATOM 642 C C . ARG A 1 82 ? 14.438 -8.442 -9.641 1.00 86.88 82 ARG A C 1
ATOM 644 O O . ARG A 1 82 ? 15.073 -7.428 -9.373 1.00 86.88 82 ARG A O 1
ATOM 651 N N . GLU A 1 83 ? 15.023 -9.595 -9.964 1.00 85.50 83 GLU A N 1
ATOM 652 C CA . GLU A 1 83 ? 16.485 -9.762 -9.972 1.00 85.50 83 GLU A CA 1
ATOM 653 C C . GLU A 1 83 ? 17.154 -8.872 -11.025 1.00 85.50 83 GLU A C 1
ATOM 655 O O . GLU A 1 83 ? 18.169 -8.232 -10.757 1.00 85.50 83 GLU A O 1
ATOM 660 N N . GLN A 1 84 ? 16.557 -8.778 -12.215 1.00 85.62 84 GLN A N 1
ATOM 661 C CA . GLN A 1 84 ? 17.067 -7.934 -13.297 1.00 85.62 84 GLN A CA 1
ATOM 662 C C . GLN A 1 84 ? 16.783 -6.445 -13.043 1.00 85.62 84 GLN A C 1
ATOM 664 O O . GLN A 1 84 ? 17.559 -5.581 -13.456 1.00 85.62 84 GLN A O 1
ATOM 669 N N . TRP A 1 85 ? 15.682 -6.140 -12.353 1.00 87.19 85 TRP A N 1
ATOM 670 C CA . TRP A 1 85 ? 15.271 -4.791 -11.969 1.00 87.19 85 TRP A CA 1
ATOM 671 C C . TRP A 1 85 ? 16.218 -4.157 -10.946 1.00 87.19 85 TRP A C 1
ATOM 673 O O . TRP A 1 85 ? 16.609 -3.002 -11.105 1.00 87.19 85 TRP A O 1
ATOM 683 N N . ASP A 1 86 ? 16.628 -4.917 -9.927 1.00 88.19 86 ASP A N 1
ATOM 684 C CA . ASP A 1 86 ? 17.518 -4.429 -8.866 1.00 88.19 86 ASP A CA 1
ATOM 685 C C . ASP A 1 86 ? 19.005 -4.456 -9.256 1.00 88.19 86 ASP A C 1
ATOM 687 O O . ASP A 1 86 ? 19.830 -3.807 -8.610 1.00 88.19 86 ASP A O 1
ATOM 691 N N . ASN A 1 87 ? 19.368 -5.160 -10.331 1.00 88.62 87 ASN A N 1
ATOM 692 C CA . ASN A 1 87 ? 20.747 -5.209 -10.799 1.00 88.62 87 ASN A CA 1
ATOM 693 C C . ASN A 1 87 ? 21.167 -3.889 -11.475 1.00 88.62 87 ASN A C 1
ATOM 695 O O . ASN A 1 87 ? 20.703 -3.540 -12.566 1.00 88.62 87 ASN A O 1
ATOM 699 N N . ARG A 1 88 ? 22.111 -3.184 -10.840 1.00 87.81 88 ARG A N 1
ATOM 700 C CA . ARG A 1 88 ? 22.674 -1.907 -11.311 1.00 87.81 88 ARG A CA 1
ATOM 701 C C . ARG A 1 88 ? 23.526 -2.036 -12.578 1.00 87.81 88 ARG A C 1
ATOM 703 O O . ARG A 1 88 ? 23.706 -1.052 -13.288 1.00 87.81 88 ARG A O 1
ATOM 710 N N . ASN A 1 89 ? 24.036 -3.232 -12.869 1.00 85.44 89 ASN A N 1
ATOM 711 C CA . ASN A 1 89 ? 24.917 -3.467 -14.017 1.00 85.44 89 ASN A CA 1
ATOM 712 C C . ASN A 1 89 ? 24.147 -3.610 -15.340 1.00 85.44 89 ASN A C 1
ATOM 714 O O . ASN A 1 89 ? 24.753 -3.565 -16.408 1.00 85.44 89 ASN A O 1
ATOM 718 N N . ILE A 1 90 ? 22.824 -3.779 -15.281 1.00 83.44 90 ILE A N 1
ATOM 719 C CA . ILE A 1 90 ? 21.958 -3.896 -16.457 1.00 83.44 90 ILE A CA 1
ATOM 720 C C . ILE A 1 90 ? 21.399 -2.505 -16.765 1.00 83.44 90 ILE A C 1
ATOM 722 O O . ILE A 1 90 ? 20.647 -1.954 -15.970 1.00 83.44 90 ILE A O 1
ATOM 726 N N . ASN A 1 91 ? 21.750 -1.929 -17.914 1.00 84.25 91 ASN A N 1
ATOM 727 C CA . ASN A 1 91 ? 21.237 -0.617 -18.349 1.00 84.25 91 ASN A CA 1
ATOM 728 C C . ASN A 1 91 ? 20.346 -0.689 -19.594 1.00 84.25 91 ASN A C 1
ATOM 730 O O . ASN A 1 91 ? 19.897 0.337 -20.089 1.00 84.25 91 ASN A O 1
ATOM 734 N N . ASN A 1 92 ? 20.086 -1.901 -20.069 1.00 85.69 92 ASN A N 1
ATOM 735 C CA . ASN A 1 92 ? 19.333 -2.216 -21.272 1.00 85.69 92 ASN A CA 1
ATOM 736 C C . ASN A 1 92 ? 18.195 -3.199 -20.954 1.00 85.69 92 ASN A C 1
ATOM 738 O O . ASN A 1 92 ? 17.982 -4.180 -21.668 1.00 85.69 92 ASN A O 1
ATOM 742 N N . LEU A 1 93 ? 17.484 -2.986 -19.838 1.00 85.62 93 LEU A N 1
ATOM 743 C CA . LEU A 1 93 ? 16.346 -3.842 -19.508 1.00 85.62 93 LEU A CA 1
ATOM 744 C C . LEU A 1 93 ? 15.223 -3.575 -20.511 1.00 85.62 93 LEU A C 1
ATOM 746 O O . LEU A 1 93 ? 14.760 -2.442 -20.624 1.00 85.62 93 LEU A O 1
ATOM 750 N N . ARG A 1 94 ? 14.785 -4.616 -21.219 1.00 85.44 94 ARG A N 1
ATOM 751 C CA . ARG A 1 94 ? 13.757 -4.493 -22.249 1.00 85.44 94 ARG A CA 1
ATOM 752 C C . ARG A 1 94 ? 12.356 -4.605 -21.654 1.00 85.44 94 ARG A C 1
ATOM 754 O O . ARG A 1 94 ? 12.054 -5.565 -20.935 1.00 85.44 94 ARG A O 1
ATOM 761 N N . ASP A 1 95 ? 11.507 -3.635 -21.963 1.00 87.06 95 ASP A N 1
ATOM 762 C CA . ASP A 1 95 ? 10.083 -3.685 -21.632 1.00 87.06 95 ASP A CA 1
ATOM 763 C C . ASP A 1 95 ? 9.293 -4.546 -22.643 1.00 87.06 95 ASP A C 1
ATOM 765 O O . ASP A 1 95 ? 9.862 -5.187 -23.533 1.00 87.06 95 ASP A O 1
ATOM 769 N N . SER A 1 96 ? 7.966 -4.590 -22.508 1.00 87.00 96 SER A N 1
ATOM 770 C CA . SER A 1 96 ? 7.117 -5.360 -23.430 1.00 87.00 96 SER A CA 1
ATOM 771 C C . SER A 1 96 ? 6.917 -4.691 -24.797 1.00 87.00 96 SER A C 1
ATOM 773 O O . SER A 1 96 ? 6.513 -5.367 -25.743 1.00 87.00 96 SER A O 1
ATOM 775 N N . TYR A 1 97 ? 7.197 -3.390 -24.916 1.00 86.12 97 TYR A N 1
ATOM 776 C CA . TYR A 1 97 ? 7.125 -2.631 -26.171 1.00 86.12 97 TYR A CA 1
ATOM 777 C C . TYR A 1 97 ? 8.462 -2.601 -26.925 1.00 86.12 97 TYR A C 1
ATOM 779 O O . TYR A 1 97 ? 8.530 -2.151 -28.068 1.00 86.12 97 TYR A O 1
ATOM 787 N N . GLY A 1 98 ? 9.516 -3.140 -26.319 1.00 85.06 98 GLY A N 1
ATOM 788 C CA . GLY A 1 98 ? 10.845 -3.249 -26.887 1.00 85.06 98 GLY A CA 1
ATOM 789 C C . GLY A 1 98 ? 11.778 -2.079 -26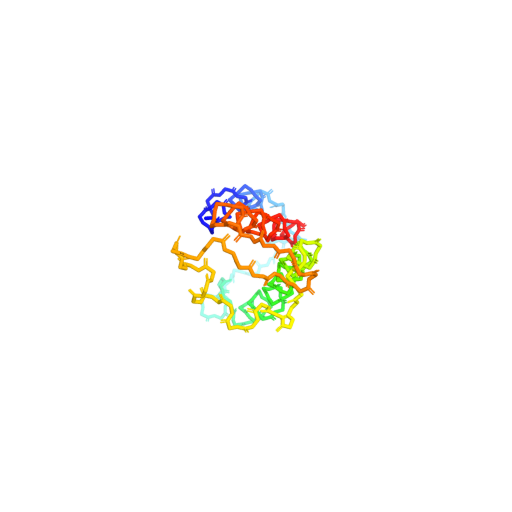.578 1.00 85.06 98 GLY A C 1
ATOM 790 O O . GLY A 1 98 ? 12.850 -2.048 -27.180 1.00 85.06 98 GLY A O 1
ATOM 791 N N . GLN A 1 99 ? 11.412 -1.167 -25.673 1.00 88.06 99 GLN A N 1
ATOM 792 C CA . GLN A 1 99 ? 12.257 -0.059 -25.222 1.00 88.06 99 GLN A CA 1
ATOM 793 C C . GLN A 1 99 ? 13.291 -0.541 -24.202 1.00 88.06 99 GLN A C 1
ATOM 795 O O . GLN A 1 99 ? 13.032 -1.457 -23.418 1.00 88.06 99 GLN A O 1
ATOM 800 N N . GLU A 1 100 ? 14.462 0.092 -24.205 1.00 89.88 100 GLU A N 1
ATOM 801 C CA . GLU A 1 100 ? 15.539 -0.186 -23.258 1.00 89.88 100 GLU A CA 1
ATOM 802 C C . GLU A 1 100 ? 15.518 0.813 -22.103 1.00 89.88 100 GLU A C 1
ATOM 804 O O . GLU A 1 100 ? 15.501 2.028 -22.305 1.00 89.88 100 GLU A O 1
ATOM 809 N N . TRP A 1 101 ? 15.549 0.287 -20.882 1.00 88.81 101 TRP A N 1
ATOM 810 C CA . TRP A 1 101 ? 15.472 1.077 -19.664 1.00 88.81 101 TRP A CA 1
ATOM 811 C C . TRP A 1 101 ? 16.782 1.036 -18.873 1.00 88.81 101 TRP A C 1
ATOM 813 O O . TRP A 1 101 ? 17.266 -0.033 -18.477 1.00 88.81 101 TRP A O 1
ATOM 823 N N . THR A 1 102 ? 17.312 2.224 -18.570 1.00 91.44 102 THR A N 1
ATOM 824 C CA . THR A 1 102 ? 18.473 2.407 -17.688 1.00 91.44 102 THR A CA 1
ATOM 825 C C . THR A 1 102 ? 18.104 2.148 -16.226 1.00 91.44 102 THR A C 1
ATOM 827 O O . THR A 1 102 ? 16.932 2.169 -15.842 1.00 91.44 102 THR A O 1
ATOM 830 N N . TYR A 1 103 ? 19.091 1.890 -15.364 1.00 89.06 103 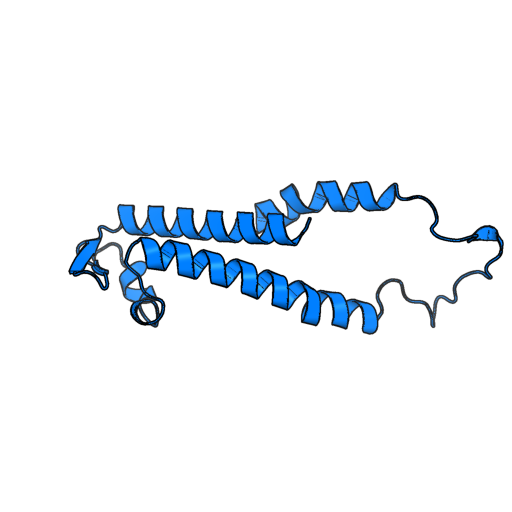TYR A N 1
ATOM 831 C CA . TYR A 1 103 ? 18.831 1.684 -13.933 1.00 89.06 103 TYR A CA 1
ATOM 832 C C . TYR A 1 103 ? 18.132 2.884 -13.265 1.00 89.06 103 TYR A C 1
ATOM 834 O O . TYR A 1 103 ? 17.191 2.701 -12.495 1.00 89.06 103 TYR A O 1
ATOM 842 N N . GLU A 1 104 ? 18.543 4.109 -13.593 1.00 89.00 104 GLU A N 1
ATOM 843 C CA . GLU A 1 104 ? 17.982 5.325 -12.996 1.00 89.00 104 GLU A CA 1
ATOM 844 C C . GLU A 1 104 ? 16.521 5.551 -13.405 1.00 89.00 104 GLU A C 1
ATOM 846 O O . GLU A 1 104 ? 15.66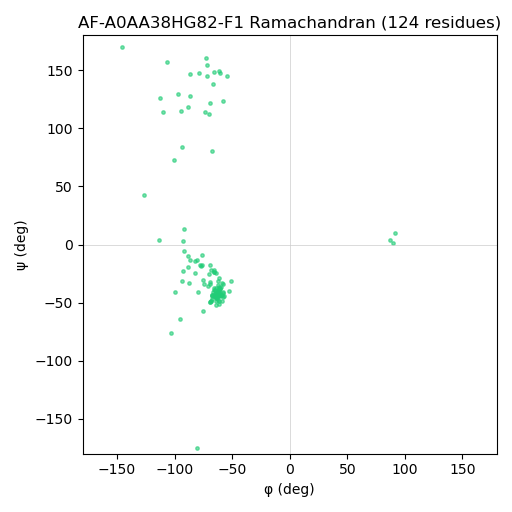2 5.742 -12.544 1.00 89.00 104 GLU A O 1
ATOM 851 N N . SER A 1 105 ? 16.204 5.423 -14.698 1.00 88.50 105 SER A N 1
ATOM 852 C CA . SER A 1 105 ? 14.828 5.552 -15.193 1.00 88.50 105 SER A CA 1
ATOM 853 C C . SER A 1 105 ? 13.893 4.508 -14.574 1.00 88.50 105 SER A C 1
ATOM 855 O O . SER A 1 105 ? 12.763 4.838 -14.214 1.00 88.50 105 SER A O 1
ATOM 857 N N . ARG A 1 106 ? 14.371 3.271 -14.368 1.00 89.38 106 ARG A N 1
ATOM 858 C CA . ARG A 1 106 ? 13.603 2.213 -13.685 1.00 89.38 106 ARG A CA 1
ATOM 859 C C . ARG A 1 106 ? 13.328 2.555 -12.229 1.00 89.38 106 ARG A C 1
ATOM 861 O O . ARG A 1 106 ? 12.205 2.387 -11.766 1.00 89.38 106 ARG A O 1
ATOM 868 N N . LYS A 1 107 ? 14.321 3.063 -11.497 1.00 91.12 107 LYS A N 1
ATOM 869 C CA . LYS A 1 107 ? 14.134 3.445 -10.089 1.00 91.12 107 LYS A CA 1
ATOM 870 C C . LYS A 1 107 ? 13.237 4.669 -9.918 1.00 91.12 107 LYS A C 1
ATOM 872 O O . LYS A 1 107 ? 12.453 4.708 -8.967 1.00 91.12 107 LYS A O 1
ATOM 877 N N . ASN A 1 108 ? 13.263 5.604 -10.863 1.00 92.06 108 ASN A N 1
ATOM 878 C CA . ASN A 1 108 ? 12.309 6.712 -10.893 1.00 92.06 108 ASN A CA 1
ATOM 879 C C . ASN A 1 108 ? 10.880 6.213 -11.148 1.00 92.06 108 ASN A C 1
ATOM 881 O O . ASN A 1 108 ? 9.967 6.594 -10.417 1.00 92.06 108 ASN A O 1
ATOM 885 N N . LEU A 1 109 ? 10.696 5.294 -12.102 1.00 92.06 109 LEU A N 1
ATOM 886 C CA . LEU A 1 109 ? 9.404 4.650 -12.351 1.00 92.06 109 LEU A CA 1
ATOM 887 C C . LEU A 1 109 ? 8.911 3.850 -11.133 1.00 92.06 109 LEU A C 1
ATOM 889 O O . LEU A 1 109 ? 7.742 3.939 -10.767 1.00 92.06 109 LEU A O 1
ATOM 893 N N . GLU A 1 110 ? 9.797 3.117 -10.455 1.00 91.12 110 GLU A N 1
ATOM 894 C CA . GLU A 1 110 ? 9.463 2.409 -9.213 1.00 91.12 110 GLU A CA 1
ATOM 895 C C . GLU A 1 110 ? 8.987 3.385 -8.131 1.00 91.12 110 GLU A C 1
ATOM 897 O O . GLU A 1 110 ? 7.975 3.135 -7.480 1.00 91.12 110 GLU A O 1
ATOM 902 N N . SER A 1 111 ? 9.666 4.523 -7.978 1.00 91.25 111 SER A N 1
ATOM 903 C CA . SER A 1 111 ? 9.298 5.558 -7.004 1.00 91.25 111 SER A CA 1
ATOM 904 C C . SER A 1 111 ? 7.950 6.207 -7.349 1.00 91.25 111 SER A C 1
ATOM 906 O O . SER A 1 111 ? 7.120 6.442 -6.467 1.00 91.25 111 SER A O 1
ATOM 908 N N . MET A 1 112 ? 7.683 6.433 -8.639 1.00 92.19 112 MET A N 1
ATOM 909 C CA . MET A 1 112 ? 6.391 6.913 -9.136 1.00 92.19 112 MET A CA 1
ATOM 910 C C . MET A 1 112 ? 5.265 5.910 -8.850 1.00 92.19 112 MET A C 1
ATOM 912 O O . MET A 1 112 ? 4.222 6.293 -8.321 1.00 92.19 112 MET A O 1
ATOM 916 N N . ALA A 1 113 ? 5.485 4.621 -9.113 1.00 92.06 113 ALA A N 1
ATOM 917 C CA . ALA A 1 113 ? 4.504 3.575 -8.838 1.00 92.06 113 ALA A CA 1
ATOM 918 C C . ALA A 1 113 ? 4.250 3.394 -7.329 1.00 92.06 113 ALA A C 1
ATOM 920 O O . ALA A 1 113 ? 3.108 3.196 -6.914 1.00 92.06 113 ALA A O 1
ATOM 921 N N . GLN A 1 114 ? 5.284 3.520 -6.488 1.00 91.50 114 GLN A N 1
ATOM 922 C CA . GLN A 1 114 ? 5.119 3.534 -5.030 1.00 91.50 114 GLN A CA 1
ATOM 923 C C . GLN A 1 114 ? 4.301 4.754 -4.566 1.00 91.50 114 GLN A C 1
ATOM 925 O O . GLN A 1 114 ? 3.459 4.625 -3.678 1.00 91.50 114 GLN A O 1
ATOM 930 N N . THR A 1 115 ? 4.495 5.916 -5.199 1.00 91.81 115 THR A N 1
ATOM 931 C CA . THR A 1 115 ? 3.710 7.145 -4.956 1.00 91.81 115 THR A CA 1
ATOM 932 C C . THR A 1 115 ? 2.246 6.961 -5.331 1.00 91.81 115 THR A C 1
ATOM 934 O O . THR A 1 115 ? 1.371 7.274 -4.526 1.00 91.81 115 THR A O 1
ATOM 937 N N . ALA A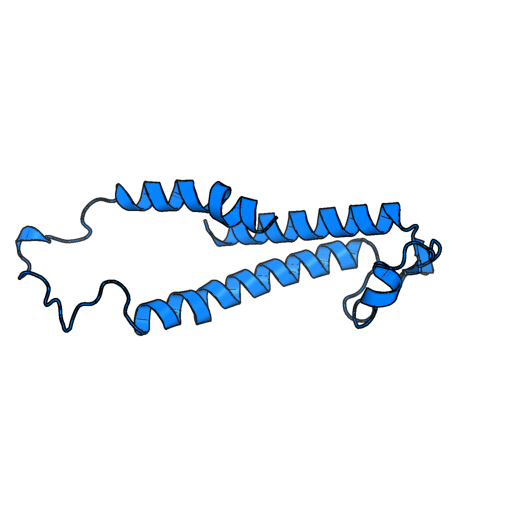 1 116 ? 1.967 6.372 -6.493 1.00 92.38 116 ALA A N 1
ATOM 938 C CA . ALA A 1 116 ? 0.608 6.038 -6.907 1.00 92.38 116 ALA A CA 1
ATOM 939 C C . ALA A 1 116 ? -0.067 5.042 -5.947 1.00 92.38 116 ALA A C 1
ATOM 941 O O . ALA A 1 116 ? -1.236 5.212 -5.604 1.00 92.38 116 ALA A O 1
ATOM 942 N N . PHE A 1 117 ? 0.677 4.047 -5.451 1.00 91.88 117 PHE A N 1
ATOM 943 C CA . PHE A 1 117 ? 0.192 3.117 -4.429 1.00 91.88 117 PHE A CA 1
ATOM 944 C C . PHE A 1 117 ? -0.178 3.837 -3.122 1.00 91.88 117 PHE A C 1
ATOM 946 O O . PHE A 1 117 ? -1.231 3.565 -2.549 1.00 91.88 117 PHE A O 1
ATOM 953 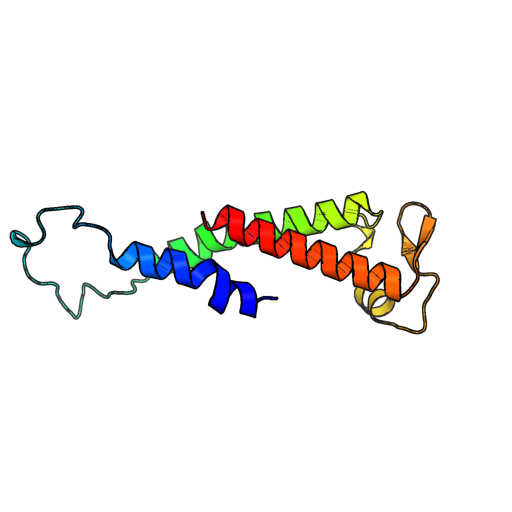N N . LEU A 1 118 ? 0.641 4.792 -2.668 1.00 90.62 118 LEU A N 1
ATOM 954 C CA . LEU A 1 118 ? 0.330 5.595 -1.482 1.00 90.62 118 LEU A CA 1
ATOM 955 C C . LEU A 1 118 ? -0.914 6.458 -1.690 1.00 90.62 118 LEU A C 1
ATOM 957 O O . LEU A 1 118 ? -1.778 6.479 -0.820 1.00 90.62 118 LEU A O 1
ATOM 961 N N . LEU A 1 119 ? -1.038 7.137 -2.832 1.00 91.00 119 LEU A N 1
ATOM 962 C CA . LEU A 1 119 ? -2.219 7.954 -3.130 1.00 91.00 119 LEU A CA 1
ATOM 963 C C . LEU A 1 119 ? -3.498 7.112 -3.163 1.00 91.00 119 LEU A C 1
ATOM 965 O O . LEU A 1 119 ? -4.528 7.551 -2.660 1.00 91.00 119 LEU A O 1
ATOM 969 N N . ALA A 1 120 ? -3.419 5.887 -3.688 1.00 91.69 120 ALA A N 1
ATOM 970 C CA . ALA A 1 120 ? -4.530 4.943 -3.680 1.00 91.69 120 ALA A CA 1
ATOM 971 C C . ALA A 1 120 ? -4.960 4.562 -2.255 1.00 91.69 120 ALA A C 1
ATOM 973 O O . ALA A 1 120 ? -6.154 4.528 -1.969 1.00 91.69 120 ALA A O 1
ATOM 974 N N . ILE A 1 121 ? -3.997 4.301 -1.363 1.00 89.69 121 ILE A N 1
ATOM 975 C CA . ILE A 1 121 ? -4.268 4.019 0.054 1.00 89.69 121 ILE A CA 1
ATOM 976 C C . ILE A 1 121 ? -4.942 5.218 0.707 1.00 89.69 121 ILE A C 1
ATOM 978 O O . ILE A 1 121 ? -5.975 5.034 1.338 1.00 89.69 121 ILE A O 1
ATOM 982 N N . VAL A 1 122 ? -4.395 6.422 0.518 1.00 89.81 122 VAL A N 1
ATOM 983 C CA . VAL A 1 122 ? -4.952 7.653 1.091 1.00 89.81 122 VAL A CA 1
ATOM 984 C C . VAL A 1 122 ? -6.382 7.860 0.611 1.00 89.81 122 VAL A C 1
ATOM 986 O O . VAL A 1 122 ? -7.265 8.065 1.431 1.00 89.81 122 VAL A O 1
ATOM 989 N N . GLN A 1 123 ? -6.634 7.745 -0.695 1.00 89.06 123 GLN A N 1
ATOM 990 C CA . GLN A 1 123 ? -7.975 7.896 -1.260 1.00 89.06 123 GLN A CA 1
ATOM 991 C C . GLN A 1 123 ? -8.959 6.836 -0.749 1.00 89.06 123 GLN A C 1
ATOM 993 O O . GLN A 1 123 ? -10.133 7.140 -0.590 1.00 89.06 123 GLN A O 1
ATOM 998 N N . ALA A 1 124 ? -8.503 5.607 -0.505 1.00 85.88 124 ALA A N 1
ATOM 999 C CA . ALA A 1 124 ? -9.340 4.538 0.035 1.00 85.88 124 ALA A CA 1
ATOM 1000 C C . ALA A 1 124 ? -9.587 4.654 1.552 1.00 85.88 124 ALA A C 1
ATOM 1002 O O . ALA A 1 124 ? -10.497 4.002 2.057 1.00 85.88 124 ALA A O 1
ATOM 1003 N N . SER A 1 125 ? -8.772 5.439 2.267 1.00 79.81 125 SER A N 1
ATOM 1004 C CA . SER A 1 125 ? -8.926 5.714 3.702 1.00 79.81 125 SER A CA 1
ATOM 1005 C C . SER A 1 125 ? -9.872 6.888 4.010 1.00 79.81 125 SER A 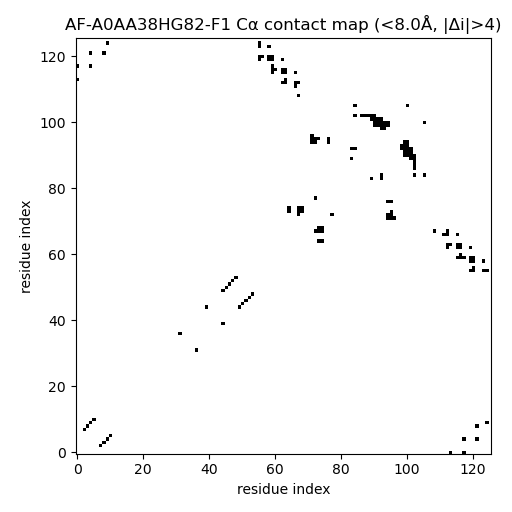C 1
ATOM 1007 O O . SER A 1 125 ? -10.232 7.055 5.175 1.00 79.81 125 SER A O 1
ATOM 1009 N N . TYR A 1 126 ? -10.237 7.703 3.010 1.00 72.69 126 TYR A N 1
ATOM 1010 C CA . TYR A 1 126 ? -11.255 8.763 3.113 1.00 72.69 126 TYR A CA 1
ATOM 1011 C C . TYR A 1 126 ? -12.660 8.208 2.864 1.00 72.69 126 TYR A C 1
ATOM 1013 O O . TYR A 1 126 ? -13.587 8.664 3.569 1.00 72.69 126 TYR A O 1
#

Sequence (126 aa):
MILCIDLGTDMYPAISLAYESAESDIMKRRPRDSKKDKLVNNKLLQITYLQIGVLQACAGFFNYLIVMGDHGFLPKHLKGLREQWDNRNINNLRDSYGQEWTYESRKNLESMAQTAFLLAIVQASY

Radius of gyration: 21.69 Å; Cα contacts (8 Å, |Δi|>4): 87; chains: 1; bounding box: 54×27×59 Å